Protein AF-A0A1M6ATZ4-F1 (afdb_monomer)

Mean predicted aligned error: 4.42 Å

Nearest PDB structures (foldseek):
  2r0q-assembly1_F  TM=8.668E-01  e=3.156E+00  Staphylococcus aureus
  3frw-assembly1_A  TM=9.392E-01  e=5.401E+00  Blautia obeum ATCC 29174
  3frw-assembly2_D  TM=9.431E-01  e=9.241E+00  Blautia obeum ATCC 29174
  6fal-assembly1_B  TM=6.775E-01  e=7.555E+00  Escherichia coli

Foldseek 3Di:
DDDVVVVLLVVLLV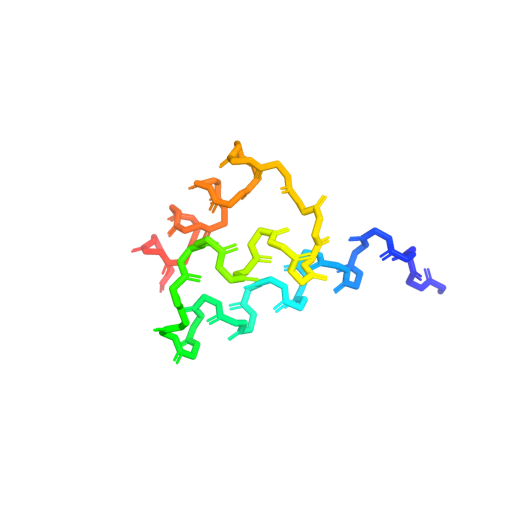CVVVVDDPVVNCVVSVDDPVSSVVSVVVVVVD

Solvent-accessible surface area (backbone atoms only — not comparable to full-atom values): 2824 Å² total; per-residue (Å²): 134,83,55,74,68,60,54,40,54,55,49,46,50,52,43,54,74,70,66,55,58,66,72,59,50,36,69,76,51,68,53,52,72,67,57,51,55,50,51,52,50,56,62,74,77,106

Structure (mmCIF, N/CA/C/O backbone):
data_AF-A0A1M6ATZ4-F1
#
_entry.id   AF-A0A1M6ATZ4-F1
#
loop_
_atom_site.group_PDB
_atom_site.id
_atom_site.type_symbol
_atom_site.label_atom_id
_atom_site.label_alt_id
_atom_site.label_comp_id
_atom_site.label_asym_id
_atom_site.label_entity_id
_atom_site.label_seq_id
_atom_site.pdbx_PDB_ins_code
_atom_site.Cartn_x
_atom_site.Cartn_y
_atom_site.Cartn_z
_atom_site.occupancy
_atom_site.B_iso_or_equiv
_atom_site.auth_seq_id
_atom_site.auth_comp_id
_atom_site.auth_asym_id
_atom_site.auth_atom_id
_atom_site.pdbx_PDB_model_num
ATOM 1 N N . MET A 1 1 ? 22.834 -4.221 8.180 1.00 46.28 1 MET A N 1
ATOM 2 C CA . MET A 1 1 ? 21.725 -4.207 9.160 1.00 46.28 1 MET A CA 1
ATOM 3 C C . MET A 1 1 ? 20.623 -3.304 8.624 1.00 46.28 1 MET A C 1
ATOM 5 O O . MET A 1 1 ? 20.812 -2.096 8.589 1.00 46.28 1 MET A O 1
ATOM 9 N N . THR A 1 2 ? 19.518 -3.856 8.122 1.00 54.28 2 THR A N 1
ATOM 10 C CA . THR A 1 2 ? 18.365 -3.051 7.686 1.00 54.28 2 THR A CA 1
ATOM 11 C C . THR A 1 2 ? 17.599 -2.580 8.915 1.00 54.28 2 THR A C 1
ATOM 13 O O . THR A 1 2 ? 17.146 -3.403 9.709 1.00 54.28 2 THR A O 1
ATOM 16 N N . SER A 1 3 ? 17.464 -1.264 9.087 1.00 59.06 3 SER A N 1
ATOM 17 C CA . SER A 1 3 ? 16.644 -0.705 10.164 1.00 59.06 3 SER A CA 1
ATOM 18 C C . SER A 1 3 ? 15.205 -1.236 10.048 1.00 59.06 3 SER A C 1
ATOM 20 O O . SER A 1 3 ? 14.668 -1.258 8.934 1.00 59.06 3 SER A O 1
ATOM 22 N N . PRO A 1 4 ? 14.544 -1.633 11.152 1.00 64.50 4 PRO A N 1
ATOM 23 C CA . PRO A 1 4 ? 13.159 -2.114 11.126 1.00 64.50 4 PRO A CA 1
ATOM 24 C C . PRO A 1 4 ? 12.187 -1.118 10.464 1.00 64.50 4 PRO A C 1
ATOM 26 O O . PRO A 1 4 ? 11.178 -1.526 9.891 1.00 64.50 4 PRO A O 1
ATOM 29 N N . TYR A 1 5 ? 12.521 0.177 10.453 1.00 60.81 5 TYR A N 1
ATOM 30 C CA . TYR A 1 5 ? 11.777 1.212 9.729 1.00 60.81 5 TYR A CA 1
ATOM 31 C C . TYR A 1 5 ? 11.837 1.068 8.202 1.00 60.81 5 TYR A C 1
ATOM 33 O O . TYR A 1 5 ? 10.818 1.259 7.538 1.00 60.81 5 TYR A O 1
ATOM 41 N N . MET A 1 6 ? 12.988 0.687 7.632 1.00 68.50 6 MET A N 1
ATOM 42 C CA . MET A 1 6 ? 13.101 0.455 6.185 1.00 68.50 6 MET A CA 1
ATOM 43 C C . MET A 1 6 ? 12.249 -0.738 5.746 1.00 68.50 6 MET A C 1
ATOM 45 O O . MET A 1 6 ? 11.639 -0.695 4.680 1.00 68.50 6 MET A O 1
ATOM 49 N N . ASN A 1 7 ? 12.135 -1.769 6.591 1.00 81.69 7 ASN A N 1
ATOM 50 C CA . ASN A 1 7 ? 11.279 -2.919 6.300 1.00 81.69 7 ASN A CA 1
ATOM 51 C C . ASN A 1 7 ? 9.795 -2.544 6.250 1.00 81.69 7 ASN A C 1
ATOM 53 O O . ASN A 1 7 ? 9.095 -3.012 5.358 1.00 81.69 7 ASN A O 1
ATOM 57 N N . LYS A 1 8 ? 9.318 -1.658 7.135 1.00 84.44 8 LYS A N 1
ATOM 58 C CA . LYS A 1 8 ? 7.913 -1.210 7.120 1.00 84.44 8 LYS A CA 1
ATOM 59 C C . LYS A 1 8 ? 7.547 -0.462 5.838 1.00 84.44 8 LYS A C 1
ATOM 61 O O . LYS A 1 8 ? 6.510 -0.747 5.249 1.00 84.44 8 LYS A O 1
ATOM 66 N N . LEU A 1 9 ? 8.399 0.459 5.382 1.00 88.12 9 LEU A N 1
ATOM 67 C CA . LEU A 1 9 ? 8.138 1.236 4.162 1.00 88.12 9 LEU A CA 1
ATOM 68 C C . LEU A 1 9 ? 8.229 0.373 2.898 1.00 88.12 9 LEU A C 1
ATOM 70 O O . LEU A 1 9 ? 7.397 0.504 2.002 1.00 88.12 9 LEU A O 1
ATOM 74 N N . ASN A 1 10 ? 9.193 -0.549 2.840 1.00 90.31 10 ASN A N 1
ATOM 75 C CA . ASN A 1 10 ? 9.286 -1.510 1.741 1.00 90.31 10 ASN A CA 1
ATOM 76 C C . ASN A 1 10 ? 8.077 -2.452 1.710 1.00 90.31 10 ASN A C 1
ATOM 78 O O . ASN A 1 10 ? 7.548 -2.741 0.638 1.00 90.31 10 ASN A O 1
ATOM 82 N N . TYR A 1 11 ? 7.598 -2.881 2.878 1.00 91.75 11 TYR A N 1
ATOM 83 C CA . TYR A 1 11 ? 6.395 -3.695 2.974 1.00 91.75 11 TYR A CA 1
ATOM 84 C C . TYR A 1 11 ? 5.150 -2.916 2.531 1.00 91.75 11 TYR A C 1
ATOM 86 O O . TYR A 1 11 ? 4.391 -3.402 1.698 1.00 91.75 11 TYR A O 1
ATOM 94 N N . ALA A 1 12 ? 4.990 -1.666 2.972 1.00 93.31 12 ALA A N 1
ATOM 95 C CA . ALA A 1 12 ? 3.917 -0.792 2.502 1.00 93.31 12 ALA A CA 1
ATOM 96 C C . ALA A 1 12 ? 3.941 -0.597 0.978 1.00 93.31 12 ALA A C 1
ATOM 98 O O . ALA A 1 12 ? 2.898 -0.707 0.339 1.00 93.31 12 ALA A O 1
ATOM 99 N N . ARG A 1 13 ? 5.120 -0.387 0.372 1.00 94.06 13 ARG A N 1
ATOM 100 C CA . ARG A 1 13 ? 5.277 -0.329 -1.094 1.00 94.06 13 ARG A CA 1
ATOM 101 C C . ARG A 1 13 ? 4.757 -1.587 -1.779 1.00 94.06 13 ARG A C 1
ATOM 103 O O . ARG A 1 13 ? 4.056 -1.473 -2.781 1.00 94.06 13 ARG A O 1
ATOM 110 N N . ALA A 1 14 ? 5.091 -2.765 -1.255 1.00 94.06 14 ALA A N 1
ATOM 111 C CA . ALA A 1 14 ? 4.623 -4.030 -1.811 1.00 94.06 14 ALA A CA 1
ATOM 112 C C . ALA A 1 14 ? 3.091 -4.145 -1.744 1.00 94.06 14 ALA A C 1
ATOM 114 O O . ALA A 1 14 ? 2.468 -4.520 -2.734 1.00 94.06 14 ALA A O 1
ATOM 115 N N . LEU A 1 15 ? 2.478 -3.749 -0.623 1.00 94.38 15 LEU A N 1
ATOM 116 C CA . LEU A 1 15 ? 1.022 -3.781 -0.462 1.00 94.38 15 LEU A CA 1
ATOM 117 C C . LEU A 1 15 ? 0.300 -2.773 -1.373 1.00 94.38 15 LEU A C 1
ATOM 119 O O . LEU A 1 15 ? -0.740 -3.101 -1.938 1.00 94.38 15 LEU A O 1
ATOM 123 N N . ILE A 1 16 ? 0.864 -1.573 -1.556 1.00 93.94 16 ILE A N 1
ATOM 124 C CA . ILE A 1 16 ? 0.325 -0.568 -2.487 1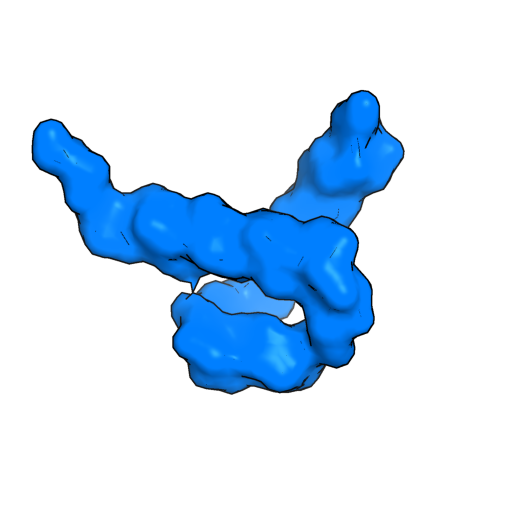.00 93.94 16 ILE A CA 1
ATOM 125 C C . ILE A 1 16 ? 0.387 -1.094 -3.925 1.00 93.94 16 ILE A C 1
ATOM 127 O O . ILE A 1 16 ? -0.600 -1.018 -4.649 1.00 93.94 16 ILE A O 1
ATOM 131 N N . ARG A 1 17 ? 1.519 -1.686 -4.332 1.00 93.06 17 ARG A N 1
ATOM 132 C CA . ARG A 1 17 ? 1.666 -2.305 -5.662 1.00 93.06 17 ARG A CA 1
ATOM 133 C C . ARG A 1 17 ? 0.710 -3.474 -5.885 1.00 93.06 17 ARG A C 1
ATOM 135 O O . ARG A 1 17 ? 0.270 -3.683 -7.008 1.00 93.06 17 ARG A O 1
ATOM 142 N N . ALA A 1 18 ? 0.379 -4.212 -4.830 1.00 93.88 18 ALA A N 1
ATOM 143 C CA . ALA A 1 18 ? -0.604 -5.290 -4.871 1.00 93.88 18 ALA A CA 1
ATOM 144 C C . ALA A 1 18 ? -2.065 -4.791 -4.916 1.00 93.88 18 ALA A C 1
ATOM 146 O O . ALA A 1 18 ? -2.978 -5.609 -4.983 1.00 93.88 18 ALA A O 1
ATOM 147 N N . GLY A 1 19 ? -2.303 -3.474 -4.880 1.00 93.06 19 GLY A N 1
ATOM 148 C CA . GLY A 1 19 ? -3.638 -2.888 -5.006 1.00 93.06 19 GLY A CA 1
ATOM 149 C C . GLY A 1 19 ? -4.510 -3.029 -3.757 1.00 93.06 19 GLY A C 1
ATOM 150 O O . GLY A 1 19 ? -5.734 -2.964 -3.862 1.00 93.06 19 GLY A O 1
ATOM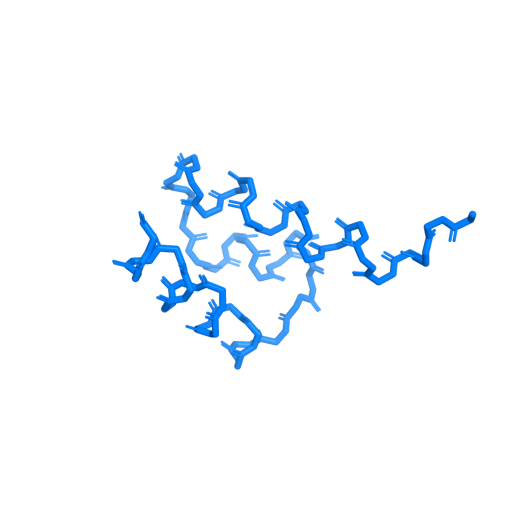 151 N N . LEU A 1 20 ? -3.915 -3.235 -2.574 1.00 94.50 20 LEU A N 1
ATOM 152 C CA . LEU A 1 20 ? -4.685 -3.281 -1.330 1.00 94.50 20 LEU A CA 1
ATOM 153 C C . LEU A 1 20 ? -5.290 -1.909 -0.993 1.00 94.50 20 LEU A C 1
ATOM 155 O O . LEU A 1 20 ? -4.731 -0.857 -1.301 1.00 94.50 20 LEU A O 1
ATOM 159 N N . ALA A 1 21 ? -6.420 -1.929 -0.285 1.00 95.06 21 ALA A N 1
ATOM 160 C CA . ALA A 1 21 ? -7.064 -0.717 0.205 1.00 95.06 21 ALA A CA 1
ATOM 161 C C . ALA A 1 21 ? -6.166 0.042 1.200 1.00 95.06 21 ALA A C 1
ATOM 163 O O . ALA A 1 21 ? -5.575 -0.555 2.104 1.00 95.06 21 ALA A O 1
ATOM 164 N N . GLN A 1 22 ? -6.132 1.372 1.080 1.00 93.69 22 GLN A N 1
ATOM 165 C CA . GLN A 1 22 ? -5.325 2.255 1.930 1.00 93.69 22 GLN A CA 1
ATOM 166 C C . GLN A 1 22 ? -5.544 2.003 3.429 1.00 93.69 22 GLN A C 1
ATOM 168 O O . GLN A 1 22 ? -4.572 1.870 4.167 1.00 93.69 22 GLN A O 1
ATOM 173 N N . ASP A 1 23 ? -6.798 1.909 3.882 1.00 94.44 23 ASP A N 1
ATOM 174 C CA . ASP A 1 23 ? -7.136 1.699 5.299 1.00 94.44 23 ASP A CA 1
ATOM 175 C C . ASP A 1 23 ? -6.488 0.423 5.869 1.00 94.44 23 ASP A C 1
ATOM 177 O O . ASP A 1 23 ? -5.924 0.426 6.964 1.00 94.44 23 ASP A O 1
ATOM 181 N N . LEU A 1 24 ? -6.473 -0.652 5.075 1.00 94.44 24 LEU A N 1
ATOM 182 C CA . LEU A 1 24 ? -5.854 -1.918 5.451 1.00 94.44 24 LEU A CA 1
ATOM 183 C C . LEU A 1 24 ? -4.326 -1.801 5.510 1.00 94.44 24 LEU A C 1
ATOM 185 O O . LEU A 1 24 ? -3.699 -2.291 6.448 1.00 94.44 24 LEU A O 1
ATOM 189 N N . ILE A 1 25 ? -3.722 -1.103 4.548 1.00 94.38 25 ILE A N 1
ATOM 190 C CA . ILE A 1 25 ? -2.274 -0.865 4.517 1.00 94.38 25 ILE A CA 1
ATOM 191 C C . ILE A 1 25 ? -1.838 -0.069 5.748 1.00 94.38 25 ILE A C 1
ATOM 193 O O . ILE A 1 25 ? -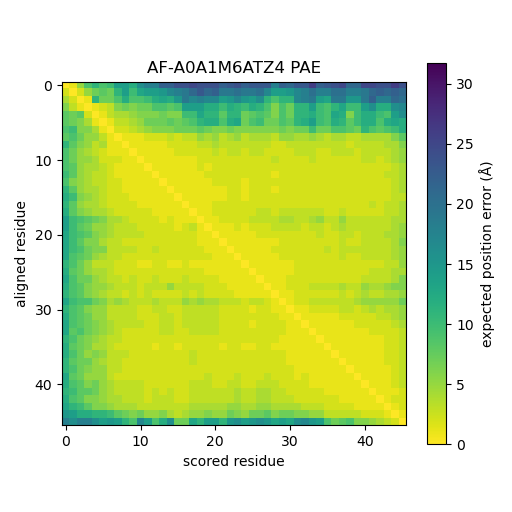0.868 -0.448 6.407 1.00 94.38 25 ILE A O 1
ATOM 197 N N . LEU A 1 26 ? -2.564 0.995 6.096 1.00 94.06 26 LEU A N 1
ATOM 198 C CA . LEU A 1 26 ? -2.281 1.819 7.272 1.00 94.06 26 LEU A CA 1
ATOM 199 C C . LEU A 1 26 ? -2.399 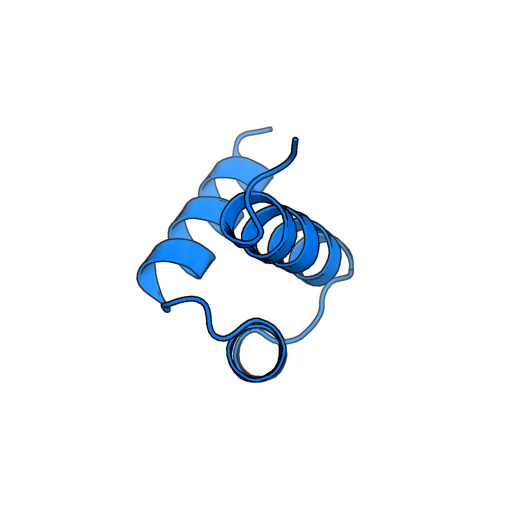1.012 8.571 1.00 94.06 26 LEU A C 1
ATOM 201 O O . LEU A 1 26 ? -1.517 1.106 9.423 1.00 94.06 26 LEU A O 1
ATOM 205 N N . LYS A 1 27 ? -3.423 0.158 8.696 1.00 93.00 27 LYS A N 1
ATOM 206 C CA . LYS A 1 27 ? -3.593 -0.737 9.853 1.00 93.00 27 LYS A CA 1
ATOM 207 C C . LYS A 1 27 ? -2.459 -1.756 9.986 1.00 93.00 27 LYS A C 1
ATOM 209 O O . LYS A 1 27 ? -1.923 -1.918 11.077 1.00 93.00 27 LYS A O 1
ATOM 214 N N 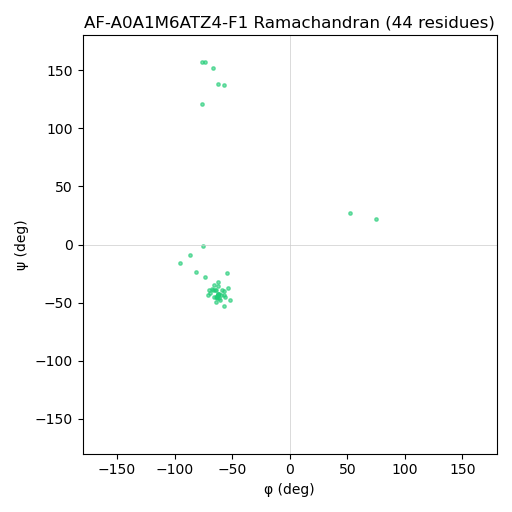. ILE A 1 28 ? -2.071 -2.414 8.891 1.00 91.25 28 ILE A N 1
ATOM 215 C CA . ILE A 1 28 ? -1.042 -3.469 8.898 1.00 91.25 28 ILE A CA 1
ATOM 216 C C . ILE A 1 28 ? 0.357 -2.893 9.140 1.00 91.25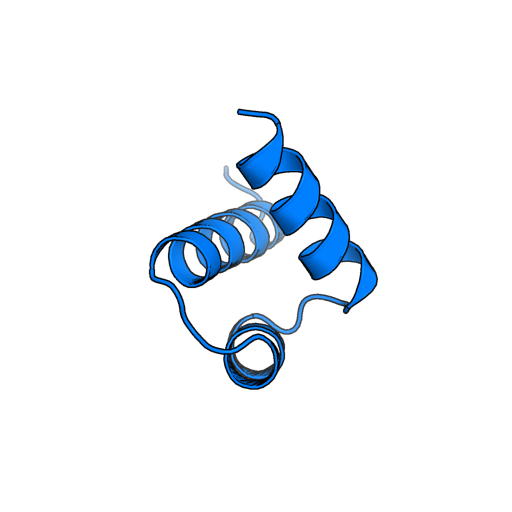 28 ILE A C 1
ATOM 218 O O . ILE A 1 28 ? 1.158 -3.468 9.874 1.00 91.25 28 ILE A O 1
ATOM 222 N N . THR A 1 29 ? 0.684 -1.781 8.484 1.00 90.38 29 THR A N 1
ATOM 223 C CA . THR A 1 29 ? 2.055 -1.244 8.471 1.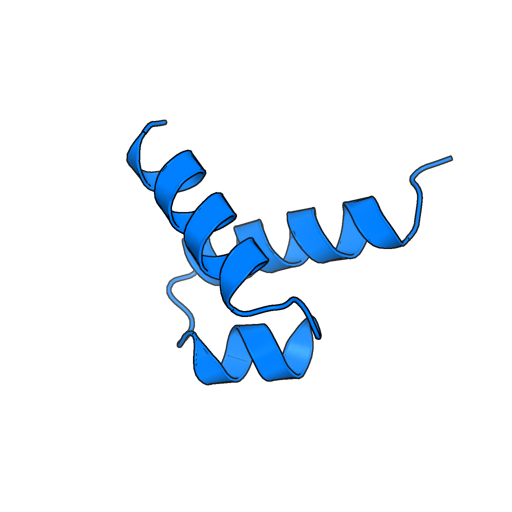00 90.38 29 THR A CA 1
ATOM 224 C C . THR A 1 29 ? 2.296 -0.176 9.534 1.00 90.38 29 THR A C 1
ATOM 226 O O . THR A 1 29 ? 3.451 0.131 9.843 1.00 90.38 29 THR A O 1
ATOM 229 N N . SER A 1 30 ? 1.218 0.375 10.105 1.00 91.81 30 SER A N 1
ATOM 230 C CA . SER A 1 30 ? 1.233 1.490 11.059 1.00 91.81 30 SER A CA 1
ATOM 231 C C . SER A 1 30 ? 2.014 2.712 10.557 1.00 91.81 30 SER A C 1
ATOM 233 O O . SER A 1 30 ? 2.573 3.466 11.354 1.00 91.81 30 SER A O 1
ATOM 235 N N . ILE A 1 31 ? 2.100 2.896 9.236 1.00 91.00 31 ILE A N 1
ATOM 236 C CA . ILE A 1 31 ? 2.662 4.108 8.634 1.00 91.00 31 ILE A CA 1
ATOM 237 C C . ILE A 1 31 ? 1.649 5.248 8.732 1.00 91.00 31 ILE A C 1
ATOM 239 O O . ILE A 1 31 ? 0.441 5.023 8.813 1.00 91.00 31 ILE A O 1
ATOM 243 N N . SER A 1 32 ? 2.127 6.487 8.687 1.00 93.31 32 SER A N 1
ATOM 244 C CA . SER A 1 32 ? 1.231 7.640 8.642 1.00 93.31 32 SER A CA 1
ATOM 245 C C . SER A 1 32 ? 0.577 7.796 7.265 1.00 93.31 32 SER A C 1
ATOM 247 O O . SER A 1 32 ? 1.127 7.385 6.239 1.00 93.31 32 SER A O 1
ATOM 249 N N . HIS A 1 33 ? -0.572 8.479 7.218 1.00 93.88 33 HIS A N 1
ATOM 250 C CA . HIS A 1 33 ? -1.194 8.883 5.951 1.00 93.88 33 HIS A CA 1
ATOM 251 C C . HIS A 1 33 ? -0.222 9.671 5.061 1.00 93.88 33 HIS A C 1
ATOM 253 O O . HIS A 1 33 ? -0.206 9.482 3.848 1.00 93.88 33 HIS A O 1
ATOM 259 N N . TYR A 1 34 ? 0.626 10.512 5.661 1.00 93.62 34 TYR A N 1
ATOM 260 C CA . TYR A 1 34 ? 1.658 11.248 4.935 1.00 93.62 34 TYR A CA 1
ATOM 261 C C . TYR A 1 34 ? 2.652 10.307 4.236 1.00 93.62 34 TYR A C 1
ATOM 263 O O . TYR A 1 34 ? 2.914 10.470 3.045 1.00 93.62 34 TYR A O 1
ATOM 271 N N . GLN A 1 35 ? 3.160 9.295 4.948 1.00 93.31 35 GLN A N 1
ATOM 272 C CA . GLN A 1 35 ? 4.077 8.301 4.382 1.00 93.31 35 GLN A CA 1
ATOM 273 C C . GLN A 1 35 ? 3.424 7.506 3.252 1.00 93.31 35 GLN A C 1
ATOM 275 O O . GLN A 1 35 ? 4.043 7.320 2.208 1.00 93.31 35 GLN A O 1
ATOM 280 N N . TYR A 1 36 ? 2.169 7.087 3.427 1.00 94.50 36 TYR A N 1
ATOM 281 C CA . TYR A 1 36 ? 1.409 6.412 2.376 1.00 94.50 36 TYR A CA 1
ATOM 282 C C . TYR A 1 36 ? 1.318 7.267 1.104 1.00 94.50 36 TYR A C 1
ATOM 284 O O . TYR A 1 36 ? 1.709 6.815 0.030 1.00 94.50 36 TYR A O 1
ATOM 292 N N . SER A 1 37 ? 0.875 8.522 1.229 1.00 94.25 37 SER A N 1
ATOM 293 C CA . SER A 1 37 ? 0.744 9.436 0.090 1.00 94.25 37 SER A CA 1
ATOM 294 C C . SER A 1 37 ? 2.086 9.717 -0.585 1.00 94.25 37 SER A C 1
ATOM 296 O O . SER A 1 37 ? 2.151 9.850 -1.806 1.00 94.25 37 SER A O 1
ATOM 298 N N . GLN A 1 38 ? 3.175 9.798 0.184 1.00 94.00 38 GLN A N 1
ATOM 299 C CA . GLN A 1 38 ? 4.516 9.945 -0.375 1.00 94.00 38 GLN A CA 1
ATOM 300 C C . GLN A 1 38 ? 4.910 8.718 -1.207 1.00 94.00 38 GLN A C 1
ATOM 302 O O . GLN A 1 38 ? 5.295 8.881 -2.362 1.00 94.00 38 GLN A O 1
ATOM 307 N N . ILE A 1 39 ? 4.740 7.509 -0.665 1.00 93.31 39 ILE A N 1
ATOM 308 C CA . ILE A 1 39 ? 5.032 6.262 -1.381 1.00 93.31 39 ILE A CA 1
ATOM 309 C C . ILE A 1 39 ? 4.182 6.148 -2.649 1.00 93.31 39 ILE A C 1
ATOM 311 O O . ILE A 1 39 ? 4.690 5.768 -3.699 1.00 93.31 39 ILE A O 1
ATOM 315 N N . GLN A 1 40 ? 2.895 6.485 -2.574 1.00 92.69 40 GLN A N 1
ATOM 316 C CA . GLN A 1 40 ? 2.002 6.419 -3.726 1.00 92.69 40 GLN A CA 1
ATOM 317 C C . GLN A 1 40 ? 2.460 7.358 -4.850 1.00 92.69 40 GLN A C 1
ATOM 319 O O . GLN A 1 40 ? 2.479 6.952 -6.007 1.00 92.69 40 GLN A O 1
ATOM 324 N N . ARG A 1 41 ? 2.888 8.585 -4.521 1.00 93.25 41 ARG A N 1
ATOM 325 C CA . ARG A 1 41 ? 3.465 9.516 -5.505 1.00 93.25 41 ARG A CA 1
ATOM 326 C C . ARG A 1 41 ? 4.763 8.986 -6.109 1.00 93.25 41 ARG A C 1
ATOM 328 O O . ARG A 1 41 ? 4.920 9.051 -7.320 1.00 93.25 41 ARG A O 1
ATOM 335 N N . GLU A 1 42 ? 5.659 8.443 -5.284 1.00 92.19 42 GLU A N 1
ATOM 336 C CA . GLU A 1 42 ? 6.907 7.820 -5.753 1.00 92.19 42 GLU A CA 1
ATOM 337 C C . GLU A 1 42 ? 6.632 6.662 -6.723 1.00 92.19 42 GLU A C 1
ATOM 339 O O . GLU A 1 42 ? 7.332 6.515 -7.716 1.00 92.19 42 GLU A O 1
ATOM 344 N N . LEU A 1 43 ? 5.601 5.855 -6.453 1.00 90.31 43 LEU A N 1
ATOM 345 C CA . LEU A 1 43 ? 5.213 4.723 -7.294 1.00 90.31 43 LEU A CA 1
ATOM 346 C C . LEU A 1 43 ? 4.527 5.126 -8.603 1.00 90.31 43 LEU A C 1
ATOM 348 O O . LEU A 1 43 ? 4.606 4.365 -9.554 1.00 90.31 43 LEU A O 1
ATOM 352 N N . LEU A 1 44 ? 3.841 6.270 -8.645 1.00 88.69 44 LEU A N 1
ATOM 353 C CA . LEU A 1 44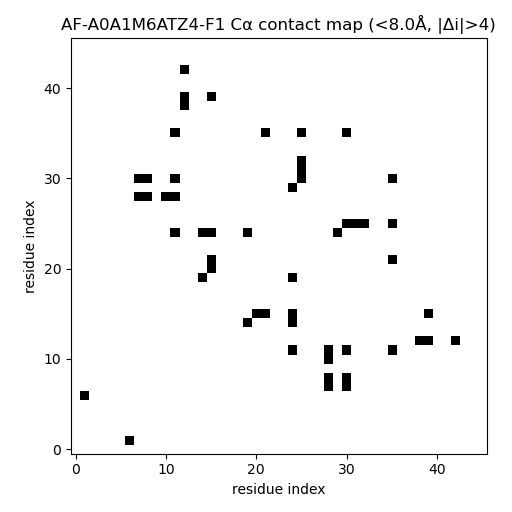 ? 3.211 6.799 -9.863 1.00 88.69 44 LEU A CA 1
ATOM 354 C C . LEU A 1 44 ? 4.201 7.548 -10.765 1.00 88.69 44 LEU A C 1
ATOM 356 O O . LEU A 1 44 ? 3.943 7.708 -11.953 1.00 88.69 44 LEU A O 1
ATOM 360 N N . ALA A 1 45 ? 5.294 8.052 -10.190 1.00 86.44 45 ALA A N 1
ATOM 361 C CA . ALA A 1 45 ? 6.346 8.765 -10.911 1.00 86.44 45 ALA A CA 1
ATOM 362 C C . ALA A 1 45 ? 7.426 7.839 -11.505 1.00 86.44 45 ALA A C 1
ATOM 364 O O . ALA A 1 45 ? 8.285 8.322 -12.242 1.00 86.44 45 ALA A O 1
ATOM 365 N N . ALA A 1 46 ? 7.406 6.550 -11.150 1.00 68.62 46 ALA A N 1
ATOM 366 C CA . ALA A 1 46 ? 8.349 5.518 -11.584 1.00 68.62 46 ALA A CA 1
ATOM 367 C C . ALA A 1 46 ? 7.707 4.585 -12.614 1.00 68.62 46 ALA A C 1
ATOM 369 O O . ALA A 1 46 ? 8.439 4.156 -13.532 1.00 68.62 46 ALA A O 1
#

Radius of gyration: 10.08 Å; Cα contacts (8 Å, |Δi|>4): 27; chains: 1; bounding box: 29×16×23 Å

Sequence (46 aa):
MTSPYMNKLNYARALIRAGLAQDLILKITSISHYQYSQIQRELLAA

pLDDT: mean 87.39, std 12.13, range [46.28, 95.06]

Secondary structure (DSSP, 8-state):
---HHHHHHHHHHHHHHTT--HHHHHHHH---HHHHHHHHHHHH--